Protein AF-A0A0S7ERU4-F1 (afdb_monomer_lite)

pLDDT: mean 77.9, std 16.23, range [35.56, 97.12]

Foldseek 3Di:
DPPDPPPPDDPPVVVVVVVVVDDPVPDDPPDPPDDDDDDPCCVQVVVDPDPDDPDDDDDPVNVVVVVVVVVVCVVPPDDDPVPPDDPVNVVLVCQLCPVVHVVPDPPPPDPVVPPDDPVVVVVVVVVCVVVVVVVVVVVVCPPPPDPPPPPPVPD

InterPro domains:
  IPR027079 TFIIH subunit Tfb1/GTF2H1 [PTHR12856] (12-150)

Radius of gyration: 33.89 Å; chains: 1; bounding box: 86×55×59 Å

Sequence (155 aa):
LLFWNVVYQPPLKKVKLQEAIEYEDLQRENTPKTVALNLKKSDRYAHGPVPLQSQQYTTSQDIINSVSYIQQEMANYKPNLTRVLSSSTATSAIAALSPGGVLMQPIGQQSINQMVPNDIQGELKHLYIASGELLRHFWSCFPVNTPFLEGDTHT

Organism: NCBI:txid188132

Structure (mmCIF, N/CA/C/O backbone):
data_AF-A0A0S7ERU4-F1
#
_entry.id   AF-A0A0S7ERU4-F1
#
loop_
_atom_site.group_PDB
_atom_site.id
_atom_site.type_symbol
_atom_site.label_atom_id
_atom_site.label_alt_id
_atom_site.label_comp_id
_atom_site.label_asym_id
_atom_site.label_entity_id
_atom_site.label_seq_id
_atom_site.pdbx_PDB_ins_code
_atom_site.Cartn_x
_atom_site.Cartn_y
_atom_site.Cartn_z
_atom_site.occupancy
_atom_site.B_iso_or_equiv
_atom_site.auth_seq_id
_atom_site.auth_comp_id
_atom_site.auth_asym_id
_atom_site.auth_atom_id
_atom_site.pdbx_PDB_model_num
ATOM 1 N N . LEU A 1 1 ? 28.146 -9.580 -19.956 1.00 35.91 1 LEU A N 1
ATOM 2 C CA . LEU A 1 1 ? 28.723 -8.229 -19.777 1.00 35.91 1 LEU A CA 1
ATOM 3 C C . LEU A 1 1 ? 29.379 -8.174 -18.404 1.00 35.91 1 LEU A C 1
ATOM 5 O O . LEU A 1 1 ? 28.719 -7.875 -17.420 1.00 35.91 1 LEU A O 1
ATOM 9 N N . LEU A 1 2 ? 30.648 -8.572 -18.334 1.00 35.56 2 LEU A N 1
ATOM 10 C CA . LEU A 1 2 ? 31.467 -8.436 -17.133 1.00 35.56 2 LEU A CA 1
ATOM 11 C C . LEU A 1 2 ? 32.024 -7.011 -17.140 1.00 35.56 2 LEU A C 1
ATOM 13 O O . LEU A 1 2 ? 33.010 -6.741 -17.820 1.00 35.56 2 LEU A O 1
ATOM 17 N N . PHE A 1 3 ? 31.361 -6.089 -16.441 1.00 39.22 3 PHE A N 1
ATOM 18 C CA . PHE A 1 3 ? 31.977 -4.810 -16.096 1.00 39.22 3 PHE A CA 1
ATOM 19 C C . PHE A 1 3 ? 33.086 -5.107 -15.087 1.00 39.22 3 PHE A C 1
ATOM 21 O O . PHE A 1 3 ? 32.841 -5.304 -13.898 1.00 39.22 3 PHE A O 1
ATOM 28 N N . TRP A 1 4 ? 34.312 -5.210 -15.589 1.00 40.94 4 TRP A N 1
ATOM 29 C CA . TRP A 1 4 ? 35.501 -5.205 -14.758 1.00 40.94 4 TRP A CA 1
ATOM 30 C C . TRP A 1 4 ? 35.576 -3.823 -14.101 1.00 40.94 4 TRP A C 1
ATOM 32 O O . TRP A 1 4 ? 35.808 -2.814 -14.767 1.00 40.94 4 TRP A O 1
ATOM 42 N N . ASN A 1 5 ? 35.304 -3.778 -12.797 1.00 44.25 5 ASN A N 1
ATOM 43 C CA . ASN A 1 5 ? 35.613 -2.643 -11.940 1.00 44.25 5 ASN A CA 1
ATOM 44 C C . ASN A 1 5 ? 37.134 -2.448 -11.972 1.00 44.25 5 ASN A C 1
ATOM 46 O O . ASN A 1 5 ? 37.867 -3.099 -11.228 1.00 44.25 5 ASN A O 1
ATOM 50 N N . VAL A 1 6 ? 37.626 -1.575 -12.851 1.00 43.62 6 VAL A N 1
ATOM 51 C CA . VAL A 1 6 ? 38.976 -1.036 -12.706 1.00 43.62 6 VAL A CA 1
ATOM 52 C C . VAL A 1 6 ? 38.920 -0.097 -11.510 1.00 43.62 6 VAL A C 1
ATOM 54 O O . VAL A 1 6 ? 38.508 1.056 -11.620 1.00 43.62 6 VAL A O 1
ATOM 57 N N . VAL A 1 7 ? 39.297 -0.618 -10.345 1.00 46.66 7 VAL A N 1
ATOM 58 C CA . VAL A 1 7 ? 39.618 0.195 -9.175 1.00 46.66 7 VAL A CA 1
ATOM 59 C C . VAL A 1 7 ? 40.772 1.103 -9.592 1.00 46.66 7 VAL A C 1
ATOM 61 O O . VAL A 1 7 ? 41.908 0.657 -9.745 1.00 46.66 7 VAL A O 1
ATOM 64 N N . TYR A 1 8 ? 40.470 2.375 -9.846 1.00 52.50 8 TYR A N 1
ATOM 65 C CA . TYR A 1 8 ? 41.482 3.394 -10.081 1.00 52.50 8 TYR A CA 1
ATOM 66 C C . TYR A 1 8 ? 42.251 3.595 -8.773 1.00 52.50 8 TYR A C 1
ATOM 68 O O . TYR A 1 8 ? 41.830 4.340 -7.891 1.00 52.50 8 TYR A O 1
ATOM 76 N N . GLN A 1 9 ? 43.363 2.880 -8.623 1.00 48.50 9 GLN A N 1
ATOM 77 C CA . GLN A 1 9 ? 44.282 3.089 -7.518 1.00 48.50 9 GLN A CA 1
ATOM 78 C C . GLN A 1 9 ? 45.195 4.266 -7.889 1.00 48.50 9 GLN A C 1
ATOM 80 O O . GLN A 1 9 ? 45.935 4.176 -8.875 1.00 48.50 9 GLN A O 1
ATOM 85 N N . PRO A 1 10 ? 45.146 5.396 -7.162 1.00 57.81 10 PRO A N 1
ATOM 86 C CA . PRO A 1 10 ? 46.007 6.527 -7.465 1.00 57.81 10 PRO A CA 1
ATOM 87 C C . PRO A 1 10 ? 47.482 6.100 -7.358 1.00 57.81 10 PRO A C 1
ATOM 89 O O . PRO A 1 10 ? 47.828 5.302 -6.484 1.00 57.81 10 PRO A O 1
ATOM 92 N N . PRO A 1 11 ? 48.376 6.616 -8.226 1.00 69.31 11 PRO A N 1
ATOM 93 C CA . PRO A 1 11 ? 49.798 6.291 -8.177 1.00 69.31 11 PRO A CA 1
ATOM 94 C C . PRO A 1 11 ? 50.352 6.482 -6.760 1.00 69.31 11 PRO A C 1
ATOM 96 O O . PRO A 1 11 ? 50.068 7.504 -6.141 1.00 69.31 11 PRO A O 1
ATOM 99 N N . LEU A 1 12 ? 51.188 5.558 -6.270 1.00 66.31 12 LEU A N 1
ATOM 100 C CA . LEU A 1 12 ? 51.763 5.574 -4.908 1.00 66.31 12 LEU A CA 1
ATOM 101 C C . LEU A 1 12 ? 52.341 6.939 -4.491 1.00 66.31 12 LEU A C 1
ATOM 103 O O . LEU A 1 12 ? 52.280 7.323 -3.328 1.00 66.31 12 LEU A O 1
ATOM 107 N N . LYS A 1 13 ? 52.872 7.699 -5.455 1.00 66.56 13 LYS A N 1
ATOM 108 C CA . LYS A 1 13 ? 53.387 9.057 -5.238 1.00 66.56 13 LYS A CA 1
ATOM 109 C C . LYS A 1 13 ? 52.296 10.058 -4.836 1.00 66.56 13 LYS A C 1
ATOM 111 O O . LYS A 1 13 ? 52.559 10.909 -4.000 1.00 66.56 13 LYS A O 1
ATOM 116 N N . LYS A 1 14 ? 51.085 9.949 -5.399 1.00 70.12 14 LYS A N 1
ATOM 117 C CA . LYS A 1 14 ? 49.926 10.775 -5.023 1.00 70.12 14 LYS A CA 1
ATOM 118 C C . LYS A 1 14 ? 49.411 10.420 -3.631 1.00 70.12 14 LYS A C 1
ATOM 120 O O . LYS A 1 14 ? 49.063 11.327 -2.891 1.00 70.12 14 LYS A O 1
ATOM 125 N N . VAL A 1 15 ? 49.422 9.135 -3.271 1.00 69.94 15 VAL A N 1
ATOM 126 C CA . VAL A 1 15 ? 49.034 8.668 -1.928 1.00 69.94 15 VAL A CA 1
ATOM 127 C C . VAL A 1 15 ? 49.973 9.245 -0.870 1.00 69.94 15 VAL A C 1
ATOM 129 O O . VAL A 1 15 ? 49.514 9.899 0.055 1.00 69.94 15 VAL A O 1
ATOM 132 N N . LYS A 1 16 ? 51.291 9.124 -1.071 1.00 72.44 16 LYS A N 1
ATOM 133 C CA . LYS A 1 16 ? 52.280 9.669 -0.128 1.00 72.44 16 LYS A CA 1
ATOM 134 C C . LYS A 1 16 ? 52.260 11.193 -0.016 1.00 72.44 16 LYS A C 1
ATOM 136 O O . LYS A 1 16 ? 52.556 11.727 1.043 1.00 72.44 16 LYS A O 1
ATOM 141 N N . LEU A 1 17 ? 51.938 11.894 -1.104 1.00 72.38 17 LEU A N 1
ATOM 142 C CA . LEU A 1 17 ? 51.734 13.344 -1.078 1.00 72.38 17 LEU A CA 1
ATOM 143 C C . LEU A 1 17 ? 50.482 13.715 -0.283 1.00 72.38 17 LEU A C 1
ATOM 145 O O . LEU A 1 17 ? 50.548 14.629 0.522 1.00 72.38 17 LEU A O 1
ATOM 149 N N . GLN A 1 18 ? 49.372 13.000 -0.478 1.00 67.12 18 GLN A N 1
ATOM 150 C CA . GLN A 1 18 ? 48.135 13.220 0.272 1.00 67.12 18 GLN A CA 1
ATOM 151 C C . GLN A 1 18 ? 48.359 13.016 1.778 1.00 67.12 18 GLN A C 1
ATOM 153 O O . GLN A 1 18 ? 48.015 13.896 2.557 1.00 67.12 18 GLN A O 1
ATOM 158 N N . GLU A 1 19 ? 49.015 11.915 2.159 1.00 68.50 19 GLU A N 1
ATOM 159 C CA . GLU A 1 19 ? 49.383 11.614 3.552 1.00 68.50 19 GLU A CA 1
ATOM 160 C C . GLU A 1 19 ? 50.315 12.678 4.151 1.00 68.50 19 GLU A C 1
ATOM 162 O O . GLU A 1 19 ? 50.190 13.019 5.318 1.00 68.50 19 GLU A O 1
ATOM 167 N N . ALA A 1 20 ? 51.238 13.234 3.358 1.00 70.44 20 ALA A N 1
ATOM 168 C CA . ALA A 1 20 ? 52.166 14.269 3.818 1.00 70.44 20 ALA A CA 1
ATOM 169 C C . ALA A 1 20 ? 51.546 15.679 3.901 1.00 70.44 20 ALA A C 1
ATOM 171 O O . ALA A 1 20 ? 52.132 16.561 4.524 1.00 70.44 20 ALA A O 1
ATOM 172 N N . ILE A 1 21 ? 50.406 15.911 3.239 1.00 71.12 21 ILE A N 1
ATOM 173 C CA . ILE A 1 21 ? 49.665 17.185 3.256 1.00 71.12 21 ILE A CA 1
ATOM 174 C C . ILE A 1 21 ? 48.586 17.178 4.355 1.00 71.12 21 ILE A C 1
ATOM 176 O O . ILE A 1 21 ? 48.147 18.238 4.804 1.00 71.12 21 ILE A O 1
ATOM 180 N N . GLU A 1 22 ? 48.149 15.997 4.792 1.00 63.38 22 GLU A N 1
ATOM 181 C CA . GLU A 1 22 ? 47.142 15.826 5.834 1.00 63.38 22 GLU A CA 1
ATOM 182 C C . GLU A 1 22 ? 47.764 16.009 7.229 1.00 63.38 22 GLU A C 1
ATOM 184 O O . GLU A 1 22 ? 48.445 15.133 7.752 1.00 63.38 22 GLU A O 1
ATOM 189 N N . TYR A 1 23 ? 47.542 17.175 7.839 1.00 64.62 23 TYR A N 1
ATOM 190 C CA . TYR A 1 23 ? 47.918 17.437 9.231 1.00 64.62 23 TYR A CA 1
ATOM 191 C C . TYR A 1 23 ? 46.811 16.947 10.175 1.00 64.62 23 TYR A C 1
ATOM 193 O O . TYR A 1 23 ? 45.656 17.350 10.013 1.00 64.62 23 TYR A O 1
ATOM 201 N N . GLU A 1 24 ? 47.156 16.138 11.187 1.00 60.69 24 GLU A N 1
ATOM 202 C CA . GLU A 1 24 ? 46.211 15.674 12.223 1.00 60.69 24 GLU A CA 1
ATOM 203 C C . GLU A 1 24 ? 45.489 16.846 12.913 1.00 60.69 24 GLU A C 1
ATOM 205 O O . GLU A 1 24 ? 44.286 16.781 13.145 1.00 60.69 24 GLU A O 1
ATOM 210 N N . ASP A 1 25 ? 46.177 17.969 13.128 1.00 58.47 25 ASP A N 1
ATOM 211 C CA . ASP A 1 25 ? 45.632 19.165 13.791 1.00 58.47 25 ASP A CA 1
ATOM 212 C C . ASP A 1 25 ? 44.570 19.913 12.954 1.00 58.47 25 ASP A C 1
ATOM 214 O O . ASP A 1 25 ? 43.814 20.733 13.477 1.00 58.47 25 ASP A O 1
ATOM 218 N N . LEU A 1 26 ? 44.511 19.649 11.641 1.00 58.44 26 LEU A N 1
ATOM 219 C CA . LEU A 1 26 ? 43.490 20.173 10.723 1.00 58.44 26 LEU A CA 1
ATOM 220 C C . LEU A 1 26 ? 42.313 19.199 10.543 1.00 58.44 26 LEU A C 1
ATOM 222 O O . LEU A 1 26 ? 41.373 19.504 9.797 1.00 58.44 26 LEU A O 1
ATOM 226 N N . GLN A 1 27 ? 42.332 18.037 11.207 1.00 63.00 27 GLN A N 1
ATOM 227 C CA . GLN A 1 27 ? 41.204 17.116 11.189 1.00 63.00 27 GLN A CA 1
ATOM 228 C C . GLN A 1 27 ? 40.017 17.767 11.904 1.00 63.00 27 GLN A C 1
ATOM 230 O O . GLN A 1 27 ? 40.054 18.077 13.093 1.00 63.00 27 GLN A O 1
ATOM 235 N N . ARG A 1 28 ? 38.925 17.990 11.162 1.00 65.31 28 ARG A N 1
ATOM 236 C CA . ARG A 1 28 ? 37.639 18.375 11.760 1.00 65.31 28 ARG A CA 1
ATOM 237 C C . ARG A 1 28 ? 37.292 17.344 12.832 1.00 65.31 28 ARG A C 1
ATOM 239 O O . ARG A 1 28 ? 37.293 16.156 12.517 1.00 65.31 28 ARG A O 1
ATOM 246 N N . GLU A 1 29 ? 36.967 17.794 14.049 1.00 65.19 29 GLU A N 1
ATOM 247 C CA . GLU A 1 29 ? 36.482 16.922 15.126 1.00 65.19 29 GLU A CA 1
ATOM 248 C C . GLU A 1 29 ? 35.442 15.941 14.571 1.00 65.19 29 GLU A C 1
ATOM 250 O O . GLU A 1 29 ? 34.331 16.321 14.195 1.00 65.19 29 GLU A O 1
ATOM 255 N N . ASN A 1 30 ? 35.824 14.668 14.492 1.00 60.75 30 ASN A N 1
ATOM 256 C CA . ASN A 1 30 ? 35.034 13.610 13.870 1.00 60.75 30 ASN A CA 1
ATOM 257 C C . ASN A 1 30 ? 34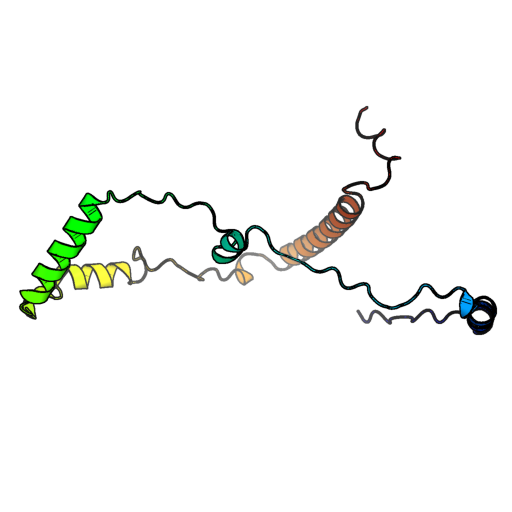.079 12.970 14.889 1.00 60.75 30 ASN A C 1
ATOM 259 O O . ASN A 1 30 ? 33.822 11.770 14.863 1.00 60.75 30 ASN A O 1
ATOM 263 N N . THR A 1 31 ? 33.575 13.766 15.837 1.00 65.06 31 THR A N 1
ATOM 264 C CA . THR A 1 31 ? 32.467 13.331 16.684 1.00 65.06 31 THR A CA 1
ATOM 265 C C . THR A 1 31 ? 31.175 13.738 15.980 1.00 65.06 31 THR A C 1
ATOM 267 O O . THR A 1 31 ? 30.901 14.933 15.829 1.00 65.06 31 THR A O 1
ATOM 270 N N . PRO A 1 32 ? 30.368 12.785 15.477 1.00 71.38 32 PRO A N 1
ATOM 271 C CA . PRO A 1 32 ? 29.085 13.128 14.892 1.00 71.38 32 PRO A CA 1
ATOM 272 C C . PRO A 1 32 ? 28.224 13.765 15.985 1.00 71.38 32 PRO A C 1
ATOM 274 O O . PRO A 1 32 ? 27.751 13.094 16.905 1.00 71.38 32 PRO A O 1
ATOM 277 N N . LYS A 1 33 ? 28.046 15.088 15.903 1.00 72.44 33 LYS A N 1
ATOM 278 C CA . LYS A 1 33 ? 27.163 15.844 16.794 1.00 72.44 33 LYS A CA 1
ATOM 279 C C . LYS A 1 33 ? 25.762 15.268 16.644 1.00 72.44 33 LYS A C 1
ATOM 281 O O . LYS A 1 33 ? 25.091 15.488 15.638 1.00 72.44 33 LYS A O 1
ATOM 286 N N . THR A 1 34 ? 25.339 14.489 17.632 1.00 74.00 34 THR A N 1
ATOM 287 C CA . THR A 1 34 ? 24.016 13.875 17.617 1.00 74.00 34 THR A CA 1
ATOM 288 C C . THR A 1 34 ? 23.000 14.954 17.959 1.00 74.00 34 THR A C 1
ATOM 290 O O . THR A 1 34 ? 22.996 15.496 19.064 1.00 74.00 34 THR A O 1
ATOM 293 N N . VAL A 1 35 ? 22.163 15.312 16.989 1.00 83.38 35 VAL A N 1
ATOM 294 C CA . VAL A 1 35 ? 21.089 16.286 17.188 1.00 83.38 35 VAL A CA 1
ATOM 295 C C . VAL A 1 35 ? 19.931 15.586 17.892 1.00 83.38 35 VAL A C 1
ATOM 297 O O . VAL A 1 35 ? 19.408 14.590 17.394 1.00 83.38 35 VAL A O 1
ATOM 300 N N . ALA A 1 36 ? 19.512 16.108 19.046 1.00 83.38 36 ALA A N 1
ATOM 301 C CA . ALA A 1 36 ? 18.337 15.603 19.747 1.00 83.38 36 ALA A CA 1
ATOM 302 C C . ALA A 1 36 ? 17.066 15.887 18.925 1.00 83.38 36 ALA A C 1
ATOM 304 O O . ALA A 1 36 ? 16.633 17.035 18.800 1.00 83.38 36 ALA A O 1
ATOM 305 N N . LEU A 1 37 ? 16.461 14.837 18.366 1.00 84.00 37 LEU A N 1
ATOM 306 C CA . LEU A 1 37 ? 15.230 14.929 17.585 1.00 84.00 37 LEU A CA 1
ATOM 307 C C . LEU A 1 37 ? 14.008 14.747 18.493 1.00 84.00 37 LEU A C 1
ATOM 309 O O . LEU A 1 37 ? 13.652 13.631 18.858 1.00 84.00 37 LEU A O 1
ATOM 313 N N . ASN A 1 38 ? 13.339 15.851 18.826 1.00 88.75 38 ASN A N 1
ATOM 314 C CA . ASN A 1 38 ? 12.068 15.830 19.551 1.00 88.75 38 ASN A CA 1
ATOM 315 C C . ASN A 1 38 ? 10.903 16.025 18.572 1.00 88.75 38 ASN A C 1
ATOM 317 O O . ASN A 1 38 ? 10.733 17.099 17.988 1.00 88.75 38 ASN A O 1
ATOM 321 N N . LEU A 1 39 ? 10.089 14.985 18.386 1.00 86.88 39 LEU A N 1
ATOM 322 C CA . LEU A 1 39 ? 8.930 15.029 17.494 1.00 86.88 39 LEU A CA 1
ATOM 323 C C . LEU A 1 39 ? 7.783 15.807 18.154 1.00 86.88 39 LEU A C 1
ATOM 325 O O . LEU A 1 39 ? 7.226 15.370 19.154 1.00 86.88 39 LEU A O 1
ATOM 329 N N . LYS A 1 40 ? 7.387 16.949 17.574 1.00 87.44 40 LYS A N 1
ATOM 330 C CA . LYS A 1 40 ? 6.279 17.773 18.103 1.00 87.44 40 LYS A CA 1
ATOM 331 C C . LYS A 1 40 ? 4.880 17.183 17.869 1.00 87.44 40 LYS A C 1
ATOM 333 O O . LYS A 1 40 ? 3.963 17.508 18.608 1.00 87.44 40 LYS A O 1
ATOM 338 N N . LYS A 1 41 ? 4.698 16.397 16.804 1.00 84.81 41 LYS A N 1
ATOM 339 C CA . LYS A 1 41 ? 3.399 15.862 16.348 1.00 84.81 41 LYS A CA 1
ATOM 340 C C . LYS A 1 41 ? 3.531 14.377 16.018 1.00 84.81 41 LYS A C 1
ATOM 342 O O . LYS A 1 41 ? 3.532 13.999 14.846 1.00 84.81 41 LYS A O 1
ATOM 347 N N . SER A 1 42 ? 3.788 13.567 17.042 1.00 88.25 42 SER A N 1
ATOM 348 C CA . SER A 1 42 ? 3.972 12.115 16.908 1.00 88.25 42 SER A CA 1
ATOM 349 C C . SER A 1 42 ? 2.700 11.402 16.432 1.00 88.25 42 SER A C 1
ATOM 351 O O . SER A 1 42 ? 2.798 10.404 15.725 1.00 88.25 42 SER A O 1
ATOM 353 N N . ASP A 1 43 ? 1.523 11.958 16.726 1.00 85.19 43 ASP A N 1
ATOM 354 C CA . ASP A 1 43 ? 0.204 11.492 16.283 1.00 85.19 43 ASP A CA 1
ATOM 355 C C . ASP A 1 43 ? 0.111 11.322 14.758 1.00 85.19 43 ASP A C 1
ATOM 357 O O . ASP A 1 43 ? -0.417 10.325 14.268 1.00 85.19 43 ASP A O 1
ATOM 361 N N . ARG A 1 44 ? 0.719 12.232 13.985 1.00 83.12 44 ARG A N 1
ATOM 362 C CA . ARG A 1 44 ? 0.708 12.157 12.514 1.00 83.12 44 ARG A CA 1
ATOM 363 C C . ARG A 1 44 ? 1.450 10.942 11.965 1.00 83.12 44 ARG A C 1
ATOM 365 O O . ARG A 1 44 ? 1.173 10.507 10.851 1.00 83.12 44 ARG A O 1
ATOM 372 N N . TYR A 1 45 ? 2.379 10.389 12.738 1.00 86.62 45 TYR A N 1
ATOM 373 C CA . TYR A 1 45 ? 3.114 9.187 12.361 1.00 86.62 45 TYR A CA 1
ATOM 374 C C . TYR A 1 45 ? 2.383 7.901 12.759 1.00 86.62 45 TYR A C 1
ATOM 376 O O . TYR A 1 45 ? 2.725 6.847 12.237 1.00 86.62 45 TYR A O 1
ATOM 384 N N . ALA A 1 46 ? 1.359 7.972 13.619 1.00 86.44 46 ALA A N 1
ATOM 385 C CA . ALA A 1 46 ? 0.561 6.803 13.989 1.00 86.44 46 ALA A CA 1
ATOM 386 C C . ALA A 1 46 ? -0.314 6.303 12.827 1.00 86.44 46 ALA A C 1
ATOM 388 O O . ALA A 1 46 ? -0.507 5.100 12.676 1.00 86.44 46 ALA A O 1
ATOM 389 N N . HIS A 1 47 ? -0.826 7.218 11.998 1.00 81.50 47 HIS A N 1
ATOM 390 C CA . HIS A 1 47 ? -1.704 6.886 10.868 1.00 81.50 47 HIS A CA 1
ATOM 391 C C . HIS A 1 47 ? -0.966 6.822 9.524 1.00 81.50 47 HIS A C 1
ATOM 393 O O . HIS A 1 47 ? -1.438 6.165 8.602 1.00 81.50 47 HIS A O 1
ATOM 399 N N . GLY A 1 48 ? 0.199 7.470 9.413 1.00 82.12 48 GLY A N 1
ATOM 400 C CA . GLY A 1 48 ? 0.999 7.481 8.190 1.00 82.12 48 GLY A CA 1
ATOM 401 C C . GLY A 1 48 ? 0.339 8.242 7.027 1.00 82.12 48 GLY A C 1
ATOM 402 O O . GLY A 1 48 ? -0.655 8.946 7.218 1.00 82.12 48 GLY A O 1
ATOM 403 N N . PRO A 1 49 ? 0.897 8.145 5.807 1.00 84.94 49 PRO A N 1
ATOM 404 C CA . PRO A 1 49 ? 0.364 8.807 4.620 1.00 84.94 49 PRO A CA 1
ATOM 405 C C . PRO A 1 49 ? -0.850 8.041 4.072 1.00 84.94 49 PRO A C 1
ATOM 407 O O . PRO A 1 49 ? -0.794 7.435 3.005 1.00 84.94 49 PRO A O 1
ATOM 410 N N . VAL A 1 50 ? -1.951 8.041 4.820 1.00 80.69 50 VAL A N 1
ATOM 411 C CA . VAL A 1 50 ? -3.234 7.498 4.365 1.00 80.69 50 VAL A CA 1
ATOM 412 C C . VAL A 1 50 ? -4.096 8.669 3.891 1.00 80.69 50 VAL A C 1
ATOM 414 O O . VAL A 1 50 ? -4.227 9.652 4.627 1.00 80.69 50 VAL A O 1
ATOM 417 N N . PRO A 1 51 ? -4.671 8.615 2.674 1.00 82.94 51 PRO A N 1
ATOM 418 C CA . PRO A 1 51 ? -5.634 9.615 2.230 1.00 82.94 51 PRO A CA 1
ATOM 419 C C . PRO A 1 51 ? -6.732 9.789 3.280 1.00 82.94 51 PRO A C 1
ATOM 421 O O . PRO A 1 51 ? -7.224 8.798 3.818 1.00 82.94 51 PRO A O 1
ATOM 424 N N . LEU A 1 52 ? -7.114 11.036 3.573 1.00 77.62 52 LEU A N 1
ATOM 425 C CA . LEU A 1 52 ? -8.200 11.311 4.511 1.00 77.62 52 LEU A CA 1
ATOM 426 C C . LEU A 1 52 ? -9.474 10.647 3.988 1.00 77.62 52 LEU A C 1
ATOM 428 O O . LEU A 1 52 ? -10.087 11.107 3.026 1.00 77.62 52 LEU A O 1
ATOM 432 N N . GLN A 1 53 ? -9.849 9.536 4.609 1.00 80.06 53 GLN A N 1
ATOM 433 C CA . GLN A 1 53 ? -11.136 8.910 4.370 1.00 80.06 53 GLN A CA 1
ATOM 434 C C . GLN A 1 53 ? -12.200 9.785 5.022 1.00 80.06 53 GLN A C 1
ATOM 436 O O . GLN A 1 53 ? -11.986 10.326 6.110 1.00 80.06 53 GLN A O 1
ATOM 441 N N . SER A 1 54 ? -13.347 9.934 4.361 1.00 80.31 54 SER A N 1
ATOM 442 C CA . SER A 1 54 ? -14.500 10.606 4.946 1.00 80.31 54 SER A CA 1
ATOM 443 C C . SER A 1 54 ? -14.910 9.859 6.213 1.00 80.31 54 SER A C 1
ATOM 445 O O . SER A 1 54 ? -15.554 8.812 6.148 1.00 80.31 54 SER A O 1
ATOM 447 N N . GLN A 1 55 ? -14.510 10.377 7.370 1.00 73.62 55 GLN A N 1
ATOM 448 C CA . GLN A 1 55 ? -15.016 9.893 8.641 1.00 73.62 55 GLN A CA 1
ATOM 449 C C . GLN A 1 55 ? -16.438 10.426 8.779 1.00 73.62 55 GLN A C 1
ATOM 451 O O . GLN A 1 55 ? -16.651 11.631 8.910 1.00 73.62 55 GLN A O 1
ATOM 456 N N . GLN A 1 56 ? -17.428 9.536 8.707 1.00 79.12 56 GLN A N 1
ATOM 457 C CA . GLN A 1 56 ? -18.765 9.881 9.170 1.00 79.12 56 GLN A CA 1
ATOM 458 C C . GLN A 1 56 ? -18.671 10.147 10.670 1.00 79.12 56 GLN A C 1
ATOM 460 O O . GLN A 1 56 ? -18.355 9.251 11.453 1.00 79.12 56 GLN A O 1
ATOM 465 N N . TYR A 1 57 ? -18.930 11.390 11.067 1.00 72.12 57 TYR A N 1
ATOM 466 C CA . TYR A 1 57 ? -19.110 11.724 12.469 1.00 72.12 57 TYR A CA 1
ATOM 467 C C . TYR A 1 57 ? -20.397 11.055 12.942 1.00 72.12 57 TYR A C 1
ATOM 469 O O . TYR A 1 57 ? -21.493 11.450 12.550 1.00 72.12 57 TYR A O 1
ATOM 477 N N . THR A 1 58 ? -20.255 10.013 13.756 1.00 78.38 58 THR A N 1
ATOM 478 C CA . THR A 1 58 ? -21.380 9.464 14.509 1.00 78.38 58 THR A CA 1
ATOM 479 C C . THR A 1 58 ? -21.716 10.447 15.629 1.00 78.38 58 THR A C 1
ATOM 481 O O . THR A 1 58 ? -20.808 10.990 16.270 1.00 78.38 58 THR A O 1
ATOM 484 N N . THR A 1 59 ? -22.994 10.752 15.843 1.00 87.88 59 THR A N 1
ATOM 485 C CA . THR A 1 59 ? -23.361 11.656 16.938 1.00 87.88 59 THR A CA 1
ATOM 486 C C . THR A 1 59 ? -23.173 10.940 18.278 1.00 87.88 59 THR A C 1
ATOM 488 O O . THR A 1 59 ? -23.264 9.714 18.358 1.00 87.88 59 THR A O 1
ATOM 491 N N . SER A 1 60 ? -22.951 11.678 19.372 1.00 90.81 60 SER A N 1
ATOM 492 C CA . SER A 1 60 ? -22.872 11.065 20.710 1.00 90.81 60 SER A CA 1
ATOM 493 C C . SER A 1 60 ? -24.123 10.243 21.043 1.00 90.81 60 SER A C 1
ATOM 495 O O . SER A 1 60 ? -24.032 9.227 21.729 1.00 90.81 60 SER A O 1
ATOM 497 N N . GLN A 1 61 ? -25.284 10.654 20.523 1.00 92.38 61 GLN A N 1
ATOM 498 C CA . GLN A 1 61 ? -26.535 9.930 20.706 1.00 92.38 61 GLN A CA 1
ATOM 499 C C . GLN A 1 61 ? -26.539 8.594 19.955 1.00 92.38 61 GLN A C 1
ATOM 501 O O . GLN A 1 61 ? -26.975 7.593 20.518 1.00 92.38 61 GLN A O 1
ATOM 506 N N . ASP A 1 62 ? -26.012 8.54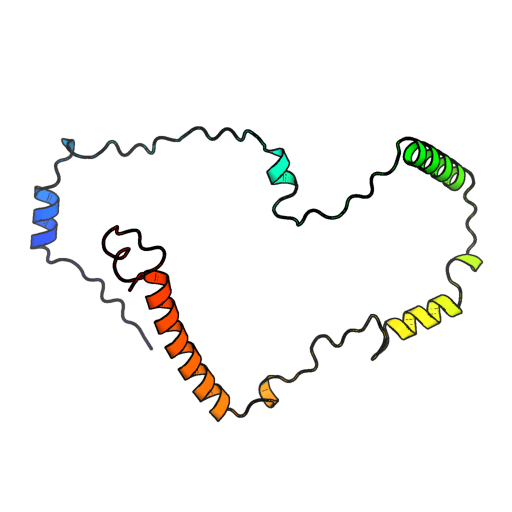9 18.730 1.00 92.06 62 ASP A N 1
ATOM 507 C CA . ASP A 1 62 ? -25.895 7.307 17.956 1.00 92.06 62 ASP A CA 1
ATOM 508 C C . ASP A 1 62 ? -24.992 6.293 18.659 1.00 92.06 62 ASP A C 1
ATOM 510 O O . ASP A 1 62 ? -25.296 5.101 18.663 1.00 92.06 62 ASP A O 1
ATOM 514 N N . ILE A 1 63 ? -23.922 6.756 19.317 1.00 92.81 63 ILE A N 1
ATOM 515 C CA . ILE A 1 63 ? -23.043 5.899 20.126 1.00 92.81 63 ILE A CA 1
ATOM 516 C C . ILE A 1 63 ? -23.821 5.308 21.303 1.00 92.81 63 ILE A C 1
ATOM 518 O O . ILE A 1 63 ? -23.825 4.092 21.481 1.00 92.81 63 ILE A O 1
ATOM 522 N N . ILE A 1 64 ? -24.500 6.151 22.090 1.00 94.81 64 ILE A N 1
ATOM 523 C CA . ILE A 1 64 ? -25.268 5.713 23.267 1.00 94.81 64 ILE A CA 1
ATOM 524 C C . ILE A 1 64 ? -26.353 4.713 22.855 1.00 94.81 64 ILE A C 1
ATOM 526 O O . ILE A 1 64 ? -26.488 3.659 23.477 1.00 94.81 64 ILE A O 1
ATOM 530 N N . ASN A 1 65 ? -27.077 5.015 21.776 1.00 95.44 65 ASN A N 1
ATOM 531 C CA . ASN A 1 65 ? -28.108 4.143 21.227 1.00 95.44 65 ASN A CA 1
ATOM 532 C C . ASN A 1 65 ? -27.515 2.816 20.735 1.00 95.44 65 ASN A C 1
ATOM 534 O O . ASN A 1 65 ? -28.046 1.755 21.034 1.00 95.44 65 ASN A O 1
ATOM 538 N N . SER A 1 66 ? -26.400 2.844 20.003 1.00 95.06 66 SER A N 1
ATOM 539 C CA . SER A 1 66 ? -25.766 1.621 19.492 1.00 95.06 66 SER A CA 1
ATOM 540 C C . SER A 1 66 ? -25.298 0.718 20.632 1.00 95.06 66 SER A C 1
ATOM 542 O O . SER A 1 66 ? -25.502 -0.491 20.586 1.00 95.06 66 SER A O 1
ATOM 544 N N . VAL A 1 67 ? -24.714 1.301 21.683 1.00 96.31 67 VAL A N 1
ATOM 545 C CA . VAL A 1 67 ? -24.266 0.558 22.868 1.00 96.31 67 VAL A CA 1
ATOM 546 C C . VAL A 1 67 ? -25.451 -0.089 23.582 1.00 96.31 67 VAL A C 1
ATOM 548 O O . VAL A 1 67 ? -25.371 -1.269 23.923 1.00 96.31 67 VAL A O 1
ATOM 551 N N . SER A 1 68 ? -26.555 0.641 23.781 1.00 96.00 68 SER A N 1
ATOM 552 C CA . SER A 1 68 ? -27.746 0.082 24.429 1.00 96.00 68 SER A CA 1
ATOM 553 C C . SER A 1 68 ? -28.388 -1.026 23.590 1.00 96.00 68 SER A C 1
ATOM 555 O O . SER A 1 68 ? -28.705 -2.084 24.136 1.00 96.00 68 SER A O 1
ATOM 557 N N . TYR A 1 69 ? -28.493 -0.842 22.267 1.00 96.56 69 TYR A N 1
ATOM 558 C CA . TYR A 1 69 ? -28.993 -1.869 21.352 1.00 96.56 69 TYR A CA 1
ATOM 559 C C . TYR A 1 69 ? -28.134 -3.133 21.381 1.00 96.56 69 TYR A C 1
ATOM 561 O O . TYR A 1 69 ? -28.682 -4.222 21.524 1.00 96.56 69 TYR A O 1
ATOM 569 N N . ILE A 1 70 ? -26.804 -3.007 21.310 1.00 96.75 70 ILE A N 1
ATOM 570 C CA . ILE A 1 70 ? -25.894 -4.161 21.353 1.00 96.75 70 ILE A CA 1
ATOM 571 C C . ILE A 1 70 ? -26.029 -4.897 22.689 1.00 96.75 70 ILE A C 1
ATOM 573 O O . ILE A 1 70 ? -26.162 -6.119 22.702 1.00 96.75 70 ILE A O 1
ATOM 577 N N . GLN A 1 71 ? -26.029 -4.178 23.816 1.00 97.12 71 GLN A N 1
ATOM 578 C CA . GLN A 1 71 ? -26.171 -4.796 25.138 1.00 97.12 71 GLN A CA 1
ATOM 579 C C . GLN A 1 71 ? -27.482 -5.576 25.263 1.00 97.12 71 GLN A C 1
ATOM 581 O O . GLN A 1 71 ? -27.479 -6.708 25.749 1.00 97.12 71 GLN A O 1
ATOM 586 N N . GLN A 1 72 ? -28.586 -4.995 24.794 1.00 96.94 72 GLN A N 1
ATOM 587 C CA . GLN A 1 72 ? -29.889 -5.646 24.802 1.00 96.94 72 GLN A CA 1
ATOM 588 C C . GLN A 1 72 ? -29.927 -6.856 23.858 1.00 96.94 72 GLN A C 1
ATOM 590 O O . GLN A 1 72 ? -30.363 -7.934 24.257 1.00 96.94 72 GLN A O 1
ATOM 595 N N . GLU A 1 73 ? -29.440 -6.716 22.624 1.00 95.38 73 GLU A N 1
ATOM 596 C CA . GLU A 1 73 ? -29.421 -7.804 21.642 1.00 95.38 73 GLU A CA 1
ATOM 597 C C . GLU A 1 73 ? -28.596 -8.995 22.143 1.00 95.38 73 GLU A C 1
ATOM 599 O O . GLU A 1 73 ? -29.048 -10.137 22.060 1.00 95.38 73 GLU A O 1
ATOM 604 N N . MET A 1 74 ? -27.430 -8.733 22.742 1.00 95.19 74 MET A N 1
ATOM 605 C CA . MET A 1 74 ? -26.577 -9.773 23.316 1.00 95.19 74 MET A CA 1
ATOM 606 C C . MET A 1 74 ? -27.210 -10.438 24.542 1.00 95.19 74 MET A C 1
ATOM 608 O O . MET A 1 74 ? -27.177 -11.664 24.649 1.00 95.19 74 MET A O 1
ATOM 612 N N . ALA A 1 75 ? -27.811 -9.664 25.452 1.00 96.19 75 ALA A N 1
ATOM 613 C CA . ALA A 1 75 ? -28.466 -10.205 26.646 1.00 96.19 75 ALA A CA 1
ATOM 614 C C . ALA A 1 75 ? -29.691 -11.071 26.305 1.00 96.19 75 ALA A C 1
ATOM 616 O O . ALA A 1 75 ? -30.002 -12.028 27.014 1.00 96.19 75 ALA A O 1
ATOM 617 N N . ASN A 1 76 ? -30.386 -10.747 25.213 1.00 94.81 76 ASN A N 1
ATOM 618 C CA . ASN A 1 76 ? -31.594 -11.437 24.770 1.00 94.81 76 ASN A CA 1
ATOM 619 C C . ASN A 1 76 ? -31.355 -12.409 23.603 1.00 94.81 76 ASN A C 1
ATOM 621 O O . ASN A 1 76 ? -32.326 -12.937 23.047 1.00 94.81 76 ASN A O 1
ATOM 625 N N . TYR A 1 77 ? -30.097 -12.669 23.237 1.00 92.44 77 TYR A N 1
ATOM 626 C CA . TYR A 1 77 ? -29.761 -13.512 22.098 1.00 92.44 77 TYR A CA 1
ATOM 627 C C . TYR A 1 77 ? -30.292 -14.939 22.278 1.00 92.44 77 TYR A C 1
ATOM 629 O O . TYR A 1 77 ? -30.001 -15.627 23.258 1.00 92.44 77 TYR A O 1
ATOM 637 N N . LYS A 1 78 ? -31.060 -15.409 21.290 1.00 91.38 78 LYS A N 1
ATOM 638 C CA . LYS A 1 78 ? -31.519 -16.797 21.192 1.00 91.38 78 LYS A CA 1
ATOM 639 C C . LYS A 1 78 ? -31.022 -17.385 19.874 1.00 91.38 78 LYS A C 1
ATOM 641 O O . LYS A 1 78 ? -31.453 -16.915 18.817 1.00 91.38 78 LYS A O 1
ATOM 646 N N . PRO A 1 79 ? -30.142 -18.399 19.900 1.00 87.19 79 PRO A N 1
ATOM 647 C CA . PRO A 1 79 ? -29.614 -18.980 18.677 1.00 87.19 79 PRO A CA 1
ATOM 648 C C . PRO A 1 79 ? -30.740 -19.638 17.876 1.00 87.19 79 PRO A C 1
ATOM 650 O O . PRO A 1 79 ? -31.543 -20.401 18.412 1.00 87.19 79 PRO A O 1
ATOM 653 N N . ASN A 1 80 ? -30.782 -19.364 16.574 1.00 85.56 80 ASN A N 1
ATOM 654 C CA . ASN A 1 80 ? -31.691 -20.027 15.649 1.00 85.56 80 ASN A CA 1
ATOM 655 C C . ASN A 1 80 ? -30.904 -20.581 14.459 1.00 85.56 80 ASN A C 1
ATOM 657 O O . ASN A 1 80 ? -30.617 -19.866 13.499 1.00 85.56 80 ASN A O 1
ATOM 661 N N . LEU A 1 81 ? -30.603 -21.880 14.522 1.00 77.81 81 LEU A N 1
ATOM 662 C CA . LEU A 1 81 ? -29.824 -22.595 13.508 1.00 77.81 81 LEU A CA 1
ATOM 663 C C . LEU A 1 81 ? -30.470 -22.550 12.114 1.00 77.81 81 LEU A C 1
ATOM 665 O O . LEU A 1 81 ? -29.762 -22.550 11.114 1.00 77.81 81 LEU A O 1
ATOM 669 N N . THR A 1 82 ? -31.799 -22.441 12.034 1.00 79.75 82 THR A N 1
ATOM 670 C CA . THR A 1 82 ? -32.527 -22.407 10.753 1.00 79.75 82 THR A CA 1
ATOM 671 C C . THR A 1 82 ? -32.448 -21.055 10.039 1.00 79.75 82 THR A C 1
ATOM 673 O O . THR A 1 82 ? -32.743 -20.975 8.851 1.00 79.75 82 THR A O 1
ATOM 676 N N . ARG A 1 83 ? -32.025 -19.990 10.737 1.00 76.69 83 ARG A N 1
ATOM 677 C CA . ARG A 1 83 ? -31.932 -18.625 10.189 1.00 76.69 83 ARG A CA 1
ATOM 678 C C . ARG A 1 83 ? -30.503 -18.210 9.821 1.00 76.69 83 ARG A C 1
ATOM 680 O O . ARG A 1 83 ? -30.317 -17.140 9.255 1.00 76.69 83 ARG A O 1
ATOM 687 N N . VAL A 1 84 ? -29.502 -19.038 10.125 1.00 84.25 84 VAL A N 1
ATOM 688 C CA . VAL A 1 84 ? -28.081 -18.692 9.936 1.00 84.25 84 VAL A CA 1
ATOM 689 C C . VAL A 1 84 ? -27.755 -18.461 8.460 1.00 84.25 84 VAL A C 1
ATOM 691 O O . VAL A 1 84 ? -27.106 -17.477 8.119 1.00 84.25 84 VAL A O 1
ATOM 694 N N . LEU A 1 85 ? -28.237 -19.340 7.578 1.00 84.62 85 LEU A N 1
ATOM 695 C CA . LEU A 1 85 ? -28.019 -19.253 6.137 1.00 84.62 85 LEU A CA 1
ATOM 696 C C . LEU A 1 85 ? -29.271 -19.717 5.398 1.00 84.62 85 LEU A C 1
ATOM 698 O O . LEU A 1 85 ? -29.714 -20.851 5.561 1.00 84.62 85 LEU A O 1
ATOM 702 N N . SER A 1 86 ? -29.824 -18.848 4.556 1.00 89.50 86 SER A N 1
ATOM 703 C CA . SER A 1 86 ? -30.861 -19.250 3.609 1.00 89.50 86 SER A CA 1
ATOM 704 C C . SER A 1 86 ? -30.223 -19.926 2.391 1.00 89.50 86 SER A C 1
ATOM 706 O O . SER A 1 86 ? -29.124 -19.559 1.960 1.00 89.50 86 SER A O 1
ATOM 708 N N . SER A 1 87 ? -30.924 -20.889 1.788 1.00 91.56 87 SER A N 1
ATOM 709 C CA . SER A 1 87 ? -30.460 -21.560 0.565 1.00 91.56 87 SER A CA 1
ATOM 710 C C . SER A 1 87 ? -30.232 -20.573 -0.586 1.00 91.56 87 SER A C 1
ATOM 712 O O . SER A 1 87 ? -29.303 -20.750 -1.373 1.00 91.56 87 SER A O 1
ATOM 714 N N . SER A 1 88 ? -31.028 -19.501 -0.662 1.00 91.94 88 SER A N 1
ATOM 715 C CA . SER A 1 88 ? -30.860 -18.443 -1.663 1.00 91.94 88 SER A CA 1
ATOM 716 C C . SER A 1 88 ? -29.564 -17.660 -1.459 1.00 91.94 88 SER A C 1
ATOM 718 O O . SER A 1 88 ? -28.825 -17.468 -2.418 1.00 91.94 88 SER A O 1
ATOM 720 N N . THR A 1 89 ? -29.239 -17.257 -0.224 1.00 92.88 89 THR A N 1
ATOM 721 C CA . THR A 1 89 ? -27.987 -16.538 0.065 1.00 92.88 89 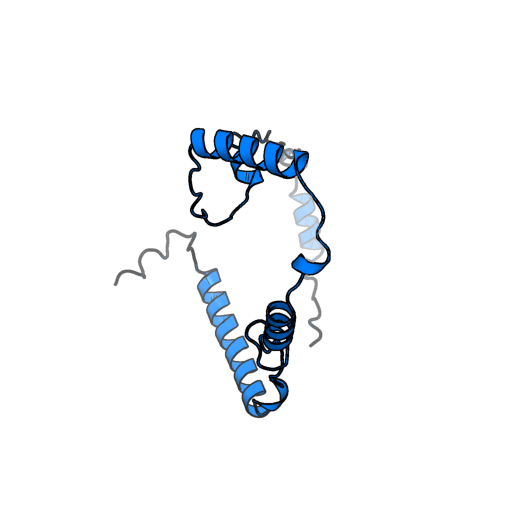THR A CA 1
ATOM 722 C C . THR A 1 89 ? -26.771 -17.420 -0.209 1.00 92.88 89 THR A C 1
ATOM 724 O O . THR A 1 89 ? -25.805 -16.950 -0.805 1.00 92.88 89 THR A O 1
ATOM 727 N N . ALA A 1 90 ? -26.834 -18.706 0.155 1.00 93.50 90 ALA A N 1
ATOM 728 C CA . ALA A 1 90 ? -25.767 -19.662 -0.136 1.00 93.50 90 ALA A CA 1
ATOM 729 C C . ALA A 1 90 ? -25.542 -19.827 -1.649 1.00 93.50 90 ALA A C 1
ATOM 731 O O . ALA A 1 90 ? -24.410 -19.746 -2.120 1.00 93.50 90 ALA A O 1
ATOM 732 N N . THR A 1 91 ? -26.620 -19.983 -2.422 1.00 95.00 91 THR A N 1
ATOM 733 C CA . THR A 1 91 ? -26.541 -20.127 -3.885 1.00 95.00 91 THR A CA 1
ATOM 734 C C . THR A 1 91 ? -25.988 -18.863 -4.544 1.00 95.00 91 THR A C 1
ATOM 736 O O . THR A 1 91 ? -25.097 -18.954 -5.386 1.00 95.00 91 THR A O 1
ATOM 739 N N . SER A 1 92 ? -26.445 -17.679 -4.124 1.00 94.44 92 SER A N 1
ATOM 740 C CA . SER A 1 92 ? -25.928 -16.401 -4.628 1.00 94.44 92 SER A CA 1
ATOM 741 C C . SER A 1 92 ? -24.448 -16.198 -4.300 1.00 94.44 92 SER A C 1
ATOM 743 O O . SER A 1 92 ? -23.701 -15.711 -5.145 1.00 94.44 92 SER A O 1
ATOM 745 N N . ALA A 1 93 ? -23.999 -16.598 -3.106 1.00 94.88 93 ALA A N 1
ATOM 746 C CA . ALA A 1 93 ? -22.586 -16.537 -2.736 1.00 94.88 93 ALA A CA 1
ATOM 747 C C . ALA A 1 93 ? -21.730 -17.478 -3.602 1.00 94.88 93 ALA A C 1
ATOM 749 O O . ALA A 1 93 ? -20.681 -17.067 -4.097 1.00 94.88 93 ALA A O 1
ATOM 750 N N . ILE A 1 94 ? -22.200 -18.707 -3.853 1.00 94.56 94 ILE A N 1
ATOM 751 C CA . ILE A 1 94 ? -21.533 -19.653 -4.762 1.00 94.56 94 ILE A CA 1
ATOM 752 C C . ILE A 1 94 ? -21.460 -19.071 -6.177 1.00 94.56 94 ILE A C 1
ATOM 754 O O . ILE A 1 94 ? -20.398 -19.107 -6.792 1.00 94.56 94 ILE A O 1
ATOM 758 N N . ALA A 1 95 ? -22.548 -18.488 -6.684 1.00 94.56 95 ALA A N 1
ATOM 759 C CA . ALA A 1 95 ? -22.567 -17.855 -8.001 1.00 94.56 95 ALA A CA 1
ATOM 760 C C . ALA A 1 95 ? -21.589 -16.670 -8.091 1.00 94.56 95 ALA A C 1
ATOM 762 O O . ALA A 1 95 ? -20.886 -16.530 -9.087 1.00 94.56 95 ALA A O 1
ATOM 763 N N . ALA A 1 96 ? -21.490 -15.851 -7.039 1.00 94.75 96 ALA A N 1
ATOM 764 C CA . ALA A 1 96 ? -20.557 -14.727 -6.983 1.00 94.75 96 ALA A CA 1
ATOM 765 C C . ALA A 1 96 ? -19.079 -15.159 -6.994 1.00 94.75 96 ALA A C 1
ATOM 767 O O . ALA A 1 96 ? -18.241 -14.413 -7.503 1.00 94.75 96 ALA A O 1
ATOM 768 N N . LEU A 1 97 ? -18.770 -16.338 -6.442 1.00 92.94 97 LEU A N 1
ATOM 769 C CA . LEU A 1 97 ? -17.420 -16.912 -6.360 1.00 92.94 97 LEU A CA 1
ATOM 770 C C . LEU A 1 97 ? -17.079 -17.869 -7.512 1.00 92.94 97 LEU A C 1
ATOM 772 O O . LEU A 1 97 ? -15.915 -18.220 -7.689 1.00 92.94 97 LEU A O 1
ATOM 776 N N . SER A 1 98 ? -18.078 -18.318 -8.270 1.00 92.25 98 SER A N 1
ATOM 777 C CA . SER A 1 98 ? -17.882 -19.199 -9.421 1.00 92.25 98 SER A CA 1
ATOM 778 C C . SER A 1 98 ? -17.159 -18.470 -10.560 1.00 92.25 98 SER A C 1
ATOM 780 O O . SER A 1 98 ? -17.173 -17.237 -10.606 1.00 92.25 98 SER A O 1
ATOM 782 N N . PRO A 1 99 ? -16.567 -19.197 -11.525 1.00 89.00 99 PRO A N 1
ATOM 783 C CA . PRO A 1 99 ? -15.991 -18.586 -12.718 1.00 89.00 99 PRO A CA 1
ATOM 784 C C . PRO A 1 99 ? -16.960 -17.649 -13.447 1.00 89.00 99 PRO A C 1
ATOM 786 O O . PRO A 1 99 ? -18.035 -18.071 -13.862 1.00 89.00 99 PRO A O 1
ATOM 789 N N . GLY A 1 100 ? -16.576 -16.373 -13.583 1.00 84.50 100 GLY A N 1
ATOM 790 C CA . GLY A 1 100 ? -17.421 -15.309 -14.148 1.00 84.50 100 GLY A CA 1
ATOM 791 C C . GLY A 1 100 ? -18.339 -14.601 -13.139 1.00 84.50 100 GLY A C 1
ATOM 792 O O . GLY A 1 100 ? -19.083 -13.700 -13.522 1.00 84.50 100 GLY A O 1
ATOM 793 N N . GLY A 1 101 ? -18.292 -14.982 -11.861 1.00 90.62 101 GLY A N 1
ATOM 794 C CA . GLY A 1 101 ? -19.010 -14.327 -10.772 1.00 90.62 101 GLY A CA 1
ATOM 795 C C . GLY A 1 101 ? -18.408 -12.974 -10.382 1.00 90.62 101 GLY A C 1
ATOM 796 O O . GLY A 1 101 ? -17.226 -12.713 -10.591 1.00 90.62 101 GLY A O 1
ATOM 797 N N . VAL A 1 102 ? -19.228 -12.107 -9.776 1.00 91.00 102 VAL A N 1
ATOM 798 C CA . VAL A 1 102 ? -18.873 -10.707 -9.450 1.00 91.00 102 VAL A CA 1
ATOM 799 C C . VAL A 1 102 ? -17.644 -10.558 -8.542 1.00 91.00 102 VAL A C 1
ATOM 801 O O . VAL A 1 102 ? -16.955 -9.542 -8.614 1.00 91.00 102 VAL A O 1
ATOM 804 N N . LEU A 1 103 ? -17.353 -11.554 -7.698 1.00 89.31 103 LEU A N 1
ATOM 805 C CA . LEU A 1 103 ? -16.183 -11.546 -6.813 1.00 89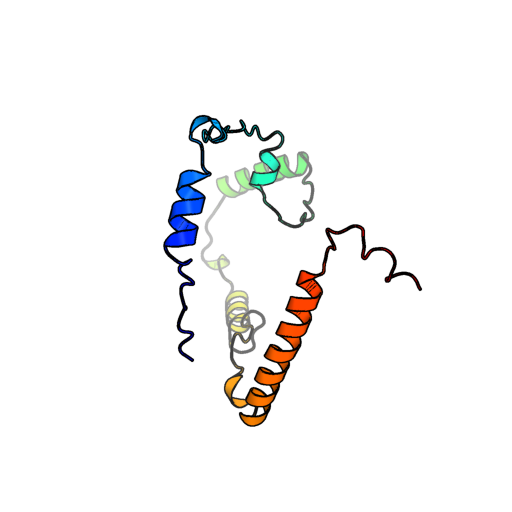.31 103 LEU A CA 1
ATOM 806 C C . LEU A 1 103 ? -14.981 -12.268 -7.424 1.00 89.31 103 LEU A C 1
ATOM 808 O O . LEU A 1 103 ? -13.846 -11.964 -7.059 1.00 89.31 103 LEU A O 1
ATOM 812 N N . MET A 1 104 ? -15.205 -13.200 -8.356 1.00 87.12 104 MET A N 1
ATOM 813 C CA . MET A 1 104 ? -14.126 -13.885 -9.057 1.00 87.12 104 MET A CA 1
ATOM 814 C C . MET A 1 104 ? -13.609 -13.004 -10.198 1.00 87.12 104 MET A C 1
ATOM 816 O O . MET A 1 104 ? -13.829 -13.276 -11.379 1.00 87.12 104 MET A O 1
ATOM 820 N N . GLN A 1 105 ? -12.907 -11.925 -9.839 1.00 79.38 105 GLN A N 1
ATOM 821 C CA . GLN A 1 105 ? -12.159 -11.163 -10.831 1.00 79.38 105 GLN A CA 1
ATOM 822 C C . GLN A 1 105 ? -11.126 -12.094 -11.482 1.00 79.38 105 GLN A C 1
ATOM 824 O O . GLN A 1 105 ? -10.425 -12.811 -10.760 1.00 79.38 105 GLN A O 1
ATOM 829 N N . PRO A 1 106 ? -11.014 -12.114 -12.822 1.00 72.44 106 PRO A N 1
ATOM 830 C CA . PRO A 1 106 ? -10.010 -12.907 -13.516 1.00 72.44 106 PRO A CA 1
ATOM 831 C C . PRO A 1 106 ? -8.617 -12.339 -13.220 1.00 72.44 106 PRO A C 1
ATOM 833 O O . PRO A 1 106 ? -8.057 -11.550 -13.976 1.00 72.44 106 PRO A O 1
ATOM 836 N N . ILE A 1 107 ? -8.043 -12.739 -12.090 1.00 66.19 107 ILE A N 1
ATOM 837 C CA . ILE A 1 107 ? -6.663 -12.445 -11.732 1.00 66.19 107 ILE A CA 1
ATOM 838 C C . ILE A 1 107 ? -5.808 -13.491 -12.450 1.00 66.19 107 ILE A C 1
ATOM 840 O O . ILE A 1 107 ? -5.674 -14.625 -12.001 1.00 66.19 107 ILE A O 1
ATOM 844 N N . GLY A 1 108 ? -5.249 -13.111 -13.600 1.00 66.56 108 GLY A N 1
ATOM 845 C CA . GLY A 1 108 ? -4.067 -13.788 -14.143 1.00 66.56 108 GLY A CA 1
ATOM 846 C C . GLY A 1 108 ? -4.224 -14.646 -15.401 1.00 66.56 108 GLY A C 1
ATOM 847 O O . GLY A 1 108 ? -3.249 -15.280 -15.788 1.00 66.56 108 GLY A O 1
ATOM 848 N N . GLN A 1 109 ? -5.359 -14.652 -16.106 1.00 57.81 109 GLN A N 1
ATOM 849 C CA . GLN A 1 109 ? -5.434 -15.305 -17.428 1.00 57.81 109 GLN A CA 1
ATOM 850 C C . GLN A 1 109 ? -5.133 -14.332 -18.570 1.00 57.81 109 GLN A C 1
ATOM 852 O O . GLN A 1 109 ? -5.940 -14.089 -19.460 1.00 57.81 109 GLN A O 1
ATOM 857 N N . GLN A 1 110 ? -3.930 -13.773 -18.547 1.00 59.59 110 GLN A N 1
ATOM 858 C CA . GLN A 1 110 ? -3.292 -13.246 -19.745 1.00 59.59 110 GLN A CA 1
ATOM 859 C C . GLN A 1 110 ? -1.954 -13.973 -19.818 1.00 59.59 110 GLN A C 1
ATOM 861 O O . GLN A 1 110 ? -1.055 -13.715 -19.018 1.00 59.59 110 GLN A O 1
ATOM 866 N N . SER A 1 1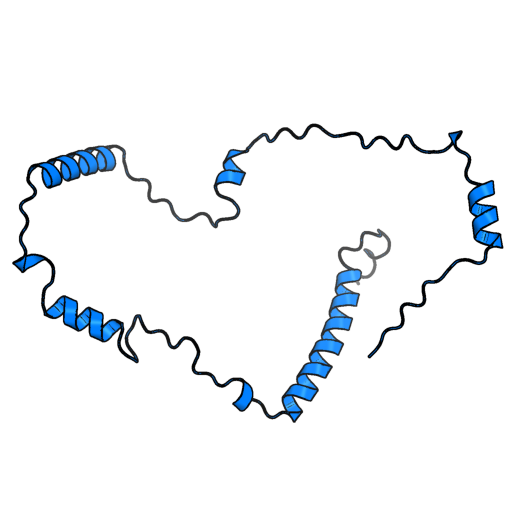11 ? -1.803 -14.921 -20.740 1.00 60.66 111 SER A N 1
ATOM 867 C CA . SER A 1 111 ? -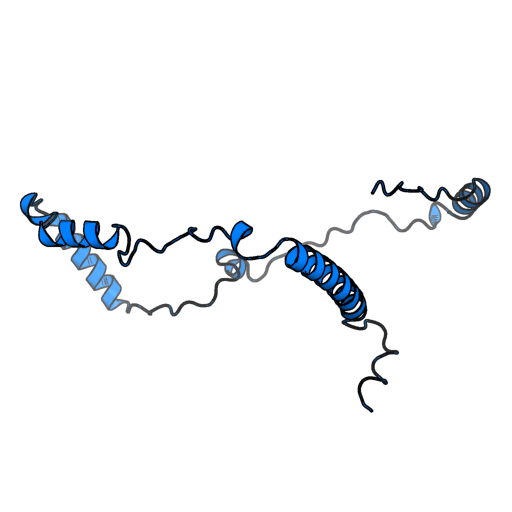0.486 -15.440 -21.110 1.00 60.66 111 SER A CA 1
ATOM 868 C C . SER A 1 111 ? 0.257 -14.332 -21.862 1.00 60.66 111 SER A C 1
ATOM 870 O O . SER A 1 111 ? 0.395 -14.383 -23.081 1.00 60.66 111 SER A O 1
ATOM 872 N N . ILE A 1 112 ? 0.693 -13.293 -21.139 1.00 58.09 112 ILE A N 1
ATOM 873 C CA . ILE A 1 112 ? 1.323 -12.076 -21.683 1.00 58.09 112 ILE A CA 1
ATOM 874 C C . ILE A 1 112 ? 2.509 -12.440 -22.588 1.00 58.09 112 ILE A C 1
ATOM 876 O O . ILE A 1 112 ? 2.702 -11.831 -23.636 1.00 58.09 112 ILE A O 1
ATOM 880 N N . ASN A 1 113 ? 3.232 -13.512 -22.245 1.00 59.59 113 ASN A N 1
ATOM 881 C CA . ASN A 1 113 ? 4.356 -14.041 -23.023 1.00 59.59 113 ASN A CA 1
ATOM 882 C C . ASN A 1 113 ? 3.984 -14.535 -24.436 1.00 59.59 113 ASN A C 1
ATOM 884 O O . ASN A 1 113 ? 4.880 -14.762 -25.239 1.00 59.59 113 ASN A O 1
ATOM 888 N N . GLN A 1 114 ? 2.696 -14.718 -24.750 1.00 61.38 114 GLN A N 1
ATOM 889 C CA . GLN A 1 114 ? 2.221 -15.128 -26.079 1.00 61.38 114 GLN A CA 1
ATOM 890 C C . GLN A 1 114 ? 1.553 -13.992 -26.870 1.00 61.38 114 GLN A C 1
ATOM 892 O O . GLN A 1 114 ? 1.238 -14.186 -28.039 1.00 61.38 114 GLN A O 1
ATOM 897 N N . MET A 1 115 ? 1.332 -12.814 -26.271 1.00 66.69 115 MET A N 1
ATOM 898 C CA . MET A 1 115 ? 0.638 -11.707 -26.950 1.00 66.69 115 MET A CA 1
ATOM 899 C C . MET A 1 115 ? 1.571 -10.811 -27.774 1.00 66.69 115 MET A C 1
ATOM 901 O O . MET A 1 115 ? 1.089 -10.091 -28.644 1.00 66.69 115 MET A O 1
ATOM 905 N N . VAL A 1 116 ? 2.888 -10.851 -27.536 1.00 73.69 116 VAL A N 1
ATOM 906 C CA . VAL A 1 116 ? 3.857 -9.980 -28.222 1.00 73.69 116 VAL A CA 1
ATOM 907 C C . VAL A 1 116 ? 4.955 -10.818 -28.886 1.00 73.69 116 VAL A C 1
ATOM 909 O O . VAL A 1 116 ? 5.713 -11.474 -28.167 1.00 73.69 116 VAL A O 1
ATOM 912 N N . PRO A 1 117 ? 5.076 -10.791 -30.228 1.00 86.81 117 PRO A N 1
ATOM 913 C CA . PRO A 1 117 ? 6.190 -11.393 -30.958 1.00 86.81 117 PRO A CA 1
ATOM 914 C C . PRO A 1 117 ? 7.560 -10.978 -30.401 1.00 86.81 117 PRO A C 1
ATOM 916 O O . PRO A 1 117 ? 7.759 -9.818 -30.040 1.00 86.81 117 PRO A O 1
ATOM 919 N N . ASN A 1 118 ? 8.517 -11.911 -30.366 1.00 83.75 118 ASN A N 1
ATOM 920 C CA . ASN A 1 118 ? 9.847 -11.690 -29.774 1.00 83.75 118 ASN A CA 1
ATOM 921 C C . ASN A 1 118 ? 10.598 -10.497 -30.390 1.00 83.75 118 ASN A C 1
ATOM 923 O O . ASN A 1 118 ? 11.310 -9.791 -29.678 1.00 83.75 118 ASN A O 1
ATOM 927 N N . ASP A 1 119 ? 10.404 -10.236 -31.682 1.00 85.94 119 ASP A N 1
ATOM 928 C CA . ASP A 1 119 ? 11.060 -9.125 -32.380 1.00 85.94 119 ASP A CA 1
ATOM 929 C C . ASP A 1 119 ? 10.603 -7.765 -31.823 1.00 85.94 119 ASP A C 1
ATOM 931 O O . ASP A 1 119 ? 11.425 -6.902 -31.514 1.00 85.94 119 ASP A O 1
ATOM 935 N N . ILE A 1 120 ? 9.300 -7.622 -31.554 1.00 88.31 120 ILE A N 1
ATOM 936 C CA . ILE A 1 120 ? 8.715 -6.419 -30.941 1.00 88.31 120 ILE A CA 1
ATOM 937 C C . ILE A 1 120 ? 9.217 -6.248 -29.500 1.00 88.31 120 ILE A C 1
ATOM 939 O O . ILE A 1 120 ? 9.469 -5.129 -29.055 1.00 88.31 120 ILE A O 1
ATOM 943 N N . GLN A 1 121 ? 9.419 -7.346 -28.763 1.00 86.19 121 GLN A N 1
ATOM 944 C CA . GLN A 1 121 ? 10.005 -7.282 -27.417 1.00 86.19 121 GLN A CA 1
ATOM 945 C C . GLN A 1 121 ? 11.451 -6.765 -27.451 1.00 86.19 121 GLN A C 1
ATOM 947 O O . GLN A 1 121 ? 11.851 -5.982 -26.585 1.00 86.19 121 GLN A O 1
ATOM 952 N N . GLY A 1 122 ? 12.233 -7.184 -28.452 1.00 89.62 122 GLY A N 1
ATOM 953 C CA . GLY A 1 122 ? 13.601 -6.717 -28.667 1.00 89.62 122 GLY A CA 1
ATOM 954 C C . GLY A 1 122 ? 13.666 -5.219 -28.961 1.00 89.62 122 GLY A C 1
ATOM 955 O O . GLY A 1 122 ? 14.439 -4.498 -28.325 1.00 89.62 122 GLY A O 1
ATOM 956 N N . GLU A 1 123 ? 12.813 -4.733 -29.862 1.00 92.88 123 GLU A N 1
ATOM 957 C CA . GLU A 1 123 ? 12.705 -3.302 -30.173 1.00 92.88 123 GLU A CA 1
ATOM 958 C C . GLU A 1 123 ? 12.256 -2.480 -28.961 1.00 92.88 123 GLU A C 1
ATOM 960 O O . GLU A 1 123 ? 12.880 -1.466 -28.638 1.00 92.88 123 GLU A O 1
ATOM 965 N N . LEU A 1 124 ? 11.241 -2.948 -28.226 1.00 92.38 124 LEU A N 1
ATOM 966 C CA . LEU A 1 124 ? 10.748 -2.278 -27.022 1.00 92.38 124 LEU A CA 1
ATOM 967 C C . LEU A 1 124 ? 11.838 -2.164 -25.951 1.00 92.38 124 LEU A C 1
ATOM 969 O O . LEU A 1 124 ? 11.967 -1.125 -25.302 1.00 92.38 124 LEU A O 1
ATOM 973 N N . LYS A 1 125 ? 12.656 -3.209 -25.784 1.00 93.12 125 LYS A N 1
ATOM 974 C CA . LYS A 1 125 ? 13.789 -3.195 -24.854 1.00 93.12 125 LYS A CA 1
ATOM 975 C C . LYS A 1 125 ? 14.815 -2.132 -25.239 1.00 93.12 125 LYS A C 1
ATOM 977 O O . LYS A 1 125 ? 15.268 -1.392 -24.367 1.00 93.12 125 LYS A O 1
ATOM 982 N N . HIS A 1 126 ? 15.188 -2.050 -26.516 1.00 95.75 126 HIS A N 1
ATOM 983 C CA . HIS A 1 126 ? 16.125 -1.026 -26.983 1.00 95.75 126 HIS A CA 1
ATOM 984 C C . HIS A 1 126 ? 15.561 0.383 -26.791 1.00 95.75 126 HIS A C 1
ATOM 986 O O . HIS A 1 126 ? 16.263 1.251 -26.271 1.00 95.75 126 HIS A O 1
ATOM 992 N N . LEU A 1 127 ? 14.286 0.588 -27.133 1.00 95.81 127 LEU A N 1
ATOM 993 C CA . LEU A 1 127 ? 13.606 1.866 -26.952 1.00 95.81 127 LEU A CA 1
ATOM 994 C C . LEU A 1 127 ? 13.565 2.281 -25.475 1.00 95.81 127 LEU A C 1
ATOM 996 O O . LEU A 1 127 ? 13.934 3.405 -25.152 1.00 95.81 127 LEU A O 1
ATOM 1000 N N . TYR A 1 128 ? 13.199 1.371 -24.567 1.00 96.62 128 TYR A N 1
ATOM 1001 C CA . TYR A 1 128 ? 13.139 1.656 -23.131 1.00 96.62 128 TYR A CA 1
ATOM 1002 C C . TYR A 1 128 ? 14.507 2.039 -22.554 1.00 96.62 128 TYR A C 1
ATOM 1004 O O . TYR A 1 128 ? 14.597 2.975 -21.764 1.00 96.62 128 TYR A O 1
ATOM 1012 N N . ILE A 1 129 ? 15.581 1.357 -22.971 1.00 96.12 129 ILE A N 1
ATOM 1013 C CA . ILE A 1 129 ? 16.950 1.699 -22.552 1.00 96.12 129 ILE A CA 1
ATOM 1014 C C . ILE A 1 129 ? 17.332 3.094 -23.061 1.00 96.12 129 ILE A C 1
ATOM 1016 O O . ILE A 1 129 ? 17.826 3.912 -22.287 1.00 96.12 129 ILE A O 1
ATOM 1020 N N . ALA A 1 130 ? 17.068 3.390 -24.337 1.00 96.44 130 ALA A N 1
ATOM 1021 C CA . ALA A 1 130 ? 17.392 4.685 -24.929 1.00 96.44 130 ALA A CA 1
ATOM 1022 C C . ALA A 1 130 ? 16.621 5.834 -24.254 1.00 96.44 130 ALA A C 1
ATOM 1024 O O . ALA A 1 130 ? 17.215 6.834 -23.846 1.00 96.44 130 ALA A O 1
ATOM 1025 N N . SER A 1 131 ? 15.307 5.675 -24.071 1.00 95.88 131 SER A N 1
ATOM 1026 C CA . SER A 1 131 ? 14.469 6.643 -23.359 1.00 95.88 131 SER A CA 1
ATOM 1027 C C . SER A 1 131 ? 14.860 6.770 -21.885 1.00 95.88 131 SER A C 1
ATOM 1029 O O . SER A 1 131 ? 14.834 7.871 -21.343 1.00 95.88 131 SER A O 1
ATOM 1031 N N . GLY A 1 132 ? 15.257 5.671 -21.240 1.00 95.06 132 GLY A N 1
ATOM 1032 C CA . GLY A 1 132 ? 15.729 5.656 -19.858 1.00 95.06 132 GLY A CA 1
ATOM 1033 C C . GLY A 1 132 ? 17.005 6.471 -19.660 1.00 95.06 132 GLY A C 1
ATOM 1034 O O . GLY A 1 132 ? 17.075 7.250 -18.714 1.00 95.06 132 GLY A O 1
ATOM 1035 N N . GLU A 1 133 ? 17.982 6.365 -20.564 1.00 95.62 133 GLU A N 1
ATOM 1036 C CA . GLU A 1 133 ? 19.191 7.199 -20.511 1.00 95.62 133 GLU A CA 1
ATOM 1037 C C . GLU A 1 133 ? 18.888 8.681 -20.750 1.00 95.62 133 GLU A C 1
ATOM 1039 O O . GLU A 1 133 ? 19.433 9.542 -20.054 1.00 95.62 133 GLU A O 1
ATOM 1044 N N . LEU A 1 134 ? 17.969 8.987 -21.672 1.00 95.19 134 LEU A N 1
ATOM 1045 C CA . LEU A 1 134 ? 17.522 10.359 -21.902 1.00 95.19 134 LEU A CA 1
ATOM 1046 C C . LEU A 1 134 ? 16.851 10.943 -20.652 1.00 95.19 134 LEU A C 1
ATOM 1048 O O . LEU A 1 134 ? 17.214 12.032 -20.211 1.00 95.19 134 LEU A O 1
ATOM 1052 N N . LEU A 1 135 ? 15.915 10.203 -20.049 1.00 95.00 135 LEU A N 1
ATOM 1053 C CA . LEU A 1 135 ? 15.233 10.606 -18.819 1.00 95.00 135 LEU A CA 1
ATOM 1054 C C . LEU A 1 135 ? 16.206 10.706 -17.643 1.00 95.00 135 LEU A C 1
ATOM 1056 O O . LEU A 1 135 ? 16.109 11.646 -16.864 1.00 95.00 135 LEU A O 1
ATOM 1060 N N . ARG A 1 136 ? 17.167 9.784 -17.515 1.00 90.81 136 ARG A N 1
ATOM 1061 C CA . ARG A 1 136 ? 18.203 9.846 -16.477 1.00 90.81 136 ARG A CA 1
ATOM 1062 C C . ARG A 1 136 ? 19.014 11.127 -16.607 1.00 90.81 136 ARG A C 1
ATOM 1064 O O . ARG A 1 136 ? 19.223 11.795 -15.599 1.00 90.81 136 ARG A O 1
ATOM 1071 N N . HIS A 1 137 ? 19.471 11.472 -17.811 1.00 89.12 137 HIS A N 1
ATOM 1072 C CA . HIS A 1 137 ? 20.209 12.712 -18.039 1.00 89.12 137 HIS A CA 1
ATOM 1073 C C . HIS A 1 137 ? 19.340 13.937 -17.746 1.00 89.12 137 HIS A C 1
ATOM 1075 O O . HIS A 1 137 ? 19.749 14.784 -16.958 1.00 89.12 137 HIS A O 1
ATOM 1081 N N . PHE A 1 138 ? 18.120 13.968 -18.287 1.00 87.31 138 PHE A N 1
ATOM 1082 C CA . PHE A 1 138 ? 17.148 15.030 -18.048 1.00 87.31 138 PHE A CA 1
ATOM 1083 C C . PHE A 1 138 ? 16.910 15.250 -16.548 1.00 87.31 138 PHE A C 1
ATOM 1085 O O . PHE A 1 138 ? 17.170 16.332 -16.040 1.00 87.31 138 PHE A O 1
ATOM 1092 N N . TRP A 1 139 ? 16.521 14.218 -15.796 1.00 88.62 139 TRP A N 1
ATOM 1093 C CA . TRP A 1 139 ? 16.274 14.335 -14.356 1.00 88.62 139 TRP A CA 1
ATOM 1094 C C . TRP A 1 139 ? 17.544 14.546 -13.527 1.00 88.62 139 TRP A C 1
ATOM 1096 O O . TRP A 1 139 ? 17.460 15.123 -12.453 1.00 88.62 139 TRP A O 1
ATOM 1106 N N . SER A 1 140 ? 18.731 14.160 -14.007 1.00 83.75 140 SER A N 1
ATOM 1107 C CA . SER A 1 140 ? 19.993 14.533 -13.339 1.00 83.75 140 SER A CA 1
ATOM 1108 C C . SER A 1 140 ? 20.257 16.040 -13.410 1.00 83.75 140 SER A C 1
ATOM 1110 O O . SER A 1 140 ? 21.001 16.572 -12.589 1.00 83.75 140 SER A O 1
ATOM 1112 N N . CYS A 1 141 ? 19.647 16.727 -14.377 1.00 80.19 141 CYS A N 1
ATOM 1113 C CA . CYS A 1 141 ? 19.686 18.175 -14.505 1.00 80.19 141 CYS A CA 1
ATOM 1114 C C . CYS A 1 141 ? 18.563 18.878 -13.721 1.00 80.19 141 CYS A C 1
ATOM 1116 O O . CYS A 1 141 ? 18.573 20.101 -13.684 1.00 80.19 141 CYS A O 1
ATOM 1118 N N . PHE A 1 142 ? 17.623 18.167 -13.075 1.00 74.88 142 PHE A N 1
ATOM 1119 C CA . PHE A 1 142 ? 16.495 18.780 -12.361 1.00 74.88 142 PHE A CA 1
ATOM 1120 C C . PHE A 1 142 ? 16.307 18.248 -10.927 1.00 74.88 142 PHE A C 1
ATOM 1122 O O . PHE A 1 142 ? 16.272 17.038 -10.713 1.00 74.88 142 PHE A O 1
ATOM 1129 N N . PRO A 1 143 ? 16.067 19.127 -9.938 1.00 64.69 143 PRO A N 1
ATOM 1130 C CA . PRO A 1 143 ? 16.126 20.587 -10.028 1.00 64.69 143 PRO A CA 1
ATOM 1131 C C . PRO A 1 143 ? 17.577 21.085 -10.177 1.00 64.69 143 PRO A C 1
ATOM 1133 O O . PRO A 1 143 ? 18.486 20.566 -9.526 1.00 64.69 143 PRO A O 1
ATOM 1136 N N . VAL A 1 144 ? 17.802 22.091 -11.034 1.00 61.22 144 VAL A N 1
ATOM 1137 C CA . VAL A 1 144 ? 19.114 22.740 -11.187 1.00 61.22 144 VAL A CA 1
ATOM 1138 C C . VAL A 1 144 ? 19.495 23.422 -9.867 1.00 61.22 144 VAL A C 1
ATOM 1140 O O . VAL A 1 144 ? 19.051 24.519 -9.566 1.00 61.22 144 VAL A O 1
ATOM 1143 N N . ASN A 1 145 ? 20.352 22.801 -9.056 1.00 57.44 145 ASN A N 1
ATOM 1144 C CA . ASN A 1 145 ? 20.902 23.455 -7.855 1.00 57.44 145 ASN A CA 1
ATOM 1145 C C . ASN A 1 145 ? 21.998 24.490 -8.191 1.00 57.44 145 ASN A C 1
ATOM 1147 O O . ASN A 1 145 ? 22.672 24.997 -7.296 1.00 57.44 145 ASN A O 1
ATOM 1151 N N . THR A 1 146 ? 22.210 24.798 -9.474 1.00 58.09 146 THR A N 1
ATOM 1152 C CA . THR A 1 146 ? 23.159 25.812 -9.938 1.00 58.09 146 THR A CA 1
ATOM 1153 C C . THR A 1 146 ? 22.396 27.020 -10.493 1.00 58.09 146 THR A C 1
ATOM 1155 O O . THR A 1 146 ? 21.706 26.855 -11.501 1.00 58.09 146 THR A O 1
ATOM 1158 N N . PRO A 1 147 ? 22.566 28.235 -9.935 1.00 58.00 147 PRO A N 1
ATOM 1159 C CA . PRO A 1 147 ? 21.844 29.452 -10.349 1.00 58.00 147 PRO A CA 1
ATOM 1160 C C . PRO A 1 147 ? 22.163 29.942 -11.778 1.00 58.00 147 PRO A C 1
ATOM 1162 O O . PRO A 1 147 ? 21.727 31.009 -12.187 1.00 58.00 147 PRO A O 1
ATOM 1165 N N . PHE A 1 148 ? 22.955 29.191 -12.546 1.00 55.28 148 PHE A N 1
ATOM 1166 C CA . PHE A 1 148 ? 23.400 29.548 -13.893 1.00 55.28 148 PHE A CA 1
ATOM 1167 C C . PHE A 1 148 ? 22.420 29.120 -15.004 1.00 55.28 148 PHE A C 1
ATOM 1169 O O . PHE A 1 148 ? 22.424 29.719 -16.069 1.00 55.28 148 PHE A O 1
ATOM 1176 N N . LEU A 1 149 ? 21.562 28.119 -14.772 1.00 54.75 149 LEU A N 1
ATOM 1177 C CA . LEU A 1 149 ? 20.663 27.560 -15.802 1.00 54.75 149 LEU A CA 1
ATOM 1178 C C . LEU A 1 149 ? 19.225 28.106 -15.748 1.00 54.75 149 LEU A C 1
ATOM 1180 O O . LEU A 1 149 ? 18.366 27.674 -16.510 1.00 54.75 149 LEU A O 1
ATOM 1184 N N . GLU A 1 150 ? 18.955 29.070 -14.869 1.00 52.50 150 GLU A N 1
ATOM 1185 C CA . GLU A 1 150 ? 17.635 29.699 -14.729 1.00 52.50 150 GLU A CA 1
ATOM 1186 C C . GLU A 1 150 ? 17.325 30.669 -15.894 1.00 52.50 150 GLU A C 1
ATOM 1188 O O . GLU A 1 150 ? 16.166 30.980 -16.147 1.00 52.50 150 GLU A O 1
ATOM 1193 N N . GLY A 1 151 ? 18.347 31.096 -16.654 1.00 50.81 151 GLY A N 1
ATOM 1194 C CA . GLY A 1 151 ? 18.223 32.060 -17.757 1.00 50.81 151 GLY A CA 1
ATOM 1195 C C . GLY A 1 151 ? 17.769 31.497 -19.111 1.00 50.81 151 GLY A C 1
ATOM 1196 O O . GLY A 1 151 ? 17.184 32.241 -19.891 1.00 50.81 151 GLY A O 1
ATOM 1197 N N . ASP A 1 152 ? 17.964 30.203 -19.384 1.00 52.84 152 ASP A N 1
ATOM 1198 C CA . ASP A 1 152 ? 17.706 29.628 -20.721 1.00 52.84 152 ASP A CA 1
ATOM 1199 C C . ASP A 1 152 ? 16.311 28.986 -20.862 1.00 52.84 152 ASP A C 1
ATOM 1201 O O . ASP A 1 152 ? 15.957 28.483 -21.926 1.00 52.84 152 ASP A O 1
ATOM 1205 N N . THR A 1 153 ? 15.484 28.998 -19.807 1.00 50.25 153 THR A N 1
ATOM 1206 C CA . THR A 1 153 ? 14.105 28.457 -19.857 1.00 50.25 153 THR A CA 1
ATOM 1207 C C . THR A 1 153 ? 13.026 29.515 -20.114 1.00 50.25 153 THR A C 1
ATOM 1209 O O . THR A 1 153 ? 11.847 29.178 -20.201 1.00 50.25 153 THR A O 1
ATOM 1212 N N . HIS A 1 154 ? 13.416 30.780 -20.309 1.00 46.53 154 HIS A N 1
ATOM 1213 C CA . HIS A 1 154 ? 12.528 31.876 -20.703 1.00 46.53 154 HIS A CA 1
ATOM 1214 C C . HIS A 1 154 ? 13.117 32.699 -21.865 1.00 46.53 154 HIS A C 1
ATOM 1216 O O . HIS A 1 154 ? 13.427 33.877 -21.707 1.00 46.53 154 HIS A O 1
ATOM 1222 N N . THR A 1 155 ? 13.207 32.095 -23.051 1.00 39.06 155 THR A N 1
ATOM 1223 C CA . THR A 1 155 ? 13.127 32.797 -24.351 1.00 39.06 155 THR A CA 1
ATOM 1224 C C . THR A 1 155 ? 12.456 31.907 -25.376 1.00 39.06 155 THR A C 1
ATOM 1226 O O . THR A 1 155 ? 12.844 30.720 -25.440 1.00 39.06 155 THR A O 1
#

Secondary structure (DSSP, 8-state):
-----------HHHHHHHHHH--GGGS------------S-THHHHH-S----------HHHHHHHHHHHHHHHHT----GGGS--HHHHHHHHHHHSTT-SS----S---GGGTS-HHHHHHHHHHHHHHHHHHHHHHHTSS--STTSSSTT--

=== Feature glossary ===
Annotated list of the representations used here:

Nearest PDB structures. The Foldseek neighbor list gives the closest experimentally determined structures in the PDB, ranked by structural alignment. TM-score near 1 means near-identical fold; near 0.3 means only rough topology match. This is how one finds what a novel AlphaFold prediction most resembles in the solved-structure universe.

Foldseek 3Di. Foldseek's 3Di representation compresses backbone geometry into a per-residue letter drawn from a learned twenty-state alphabet. It captures the tertiary interaction pattern around each residue — which residues are packed against it in space, regardless of where they are in sequence.

Radius of gyration, Cα contacts, bounding box. Radius of gyration (Rg) is the root-mean-square distance of Cα atoms from their centroid — a single number for overall size and compactness. A globular domain of N residues has Rg ≈ 2.2·N^0.38 Å; an extended or disordered chain has a much larger Rg. The Cα contact count is the number of residue pairs whose Cα atoms are within 8 Å and are more than four positions apart in sequence — a standard proxy for tertiary packing density. The bounding box is the smallest axis-aligned box enclosing all Cα atoms.

InterPro / GO / CATH / organism. The annotation block draws on four external resources. InterPro: which protein families and domains the sequence belongs to. GO: standardized terms for what the protein does, what process it participates in, and where in the cell it acts. CATH: which structural fold it has in the CATH hierarchy. Organism: the species of origin.

mmCIF coordinates. The mmCIF block holds the 3D Cartesian coordinates of each backbone atom (N, Cα, C, O) in ångströms. mmCIF is the PDB's canonical archive format — a tagged-loop text representation of the atomic model.

pLDDT. pLDDT is the predicted lDDT-Cα score: AlphaFold's confidence that the local environment of each residue (all inter-atomic distances within 15 Å) is correctly placed. It is a per-residue number between 0 and 100, with higher meaning more reliable.

Backbone torsions (φ/ψ). φ (phi) and ψ (psi) are the two rotatable backbone dihedrals per residue: φ is the C(i-1)–N–Cα–C torsion, ψ is the N–Cα–C–N(i+1) torsion, both in degrees on (−180°, 180°]. α-helical residues cluster near (−60°, −45°); β-strand residues near (−120°, +130°). A Ramachandran plot is simply a scatter of (φ, ψ) for every residue.

B-factor. For experimental (PDB) structures, the B-factor (temperature factor) quantifies the positional spread of each atom in the crystal — a combination of thermal vibration and static disorder — in units of Å². High B-factors mark flexible loops or poorly resolved regions; low B-factors mark the rigid, well-ordered core.

Secondary structure (3-state, P-SEA). SS3 is a coarse helix/strand/coil call (letters a/b/c) made by the P-SEA algorithm from inter-Cα distances and dihedrals. It is less detailed than DSSP but needs only Cα positions.

Predicted aligned error. Predicted aligned error is AlphaFold's pairwise confidence. Unlike pLDDT (per-residue), PAE is per-residue-pair and captures whether two parts of the structure are correctly placed relative to each other. Units are ångströms of expected positional error.

Solvent-accessible surface area. Solvent-accessible surface area (SASA) is the area in Å² traced out by the centre of a 1.4 Å probe sphere (a water molecule) rolled over the protein's van der Waals surface (Shrake–Rupley / Lee–Richards construction). Buried residues have near-zero SASA; fully exposed residues can exceed 200 Å². The total SASA scales roughly with the number of surface residues.

Secondary structure (8-state, DSSP). The SS8 string is DSSP's per-residue secondary-structure call. α-helix (H) means an i→i+4 H-bond ladder; β-strand (E) means the residue participates in a β-sheet; 3₁₀ (G) and π (I) are tighter and wider helices; T/S are turns/bends; '-' is loop.

Rendered structure images. Structure images are PyMOL renders from six orthogonal camera directions. Cartoon representation draws helices as coils and strands as arrows; sticks shows the backbone as bonds; surface shows the solvent-excluded envelope. Rainbow coloring maps sequence position to hue (blue→red, N→C); chain coloring assigns a distinct color per polypeptide.

Sequence. The amino-acid sequence is the protein's primary structure: the linear order of residues from the N-terminus to the C-terminus, written in one-letter code. Everything else here — the 3D coordinates, the secondary structure, the domain annotations — is ultimately a consequence of this string.

Contact-map, Ramachandran, and PAE plots. Three diagnostic plots accompany the record. The Cα contact map visualizes the tertiary structure as a 2D adjacency matrix (8 Å cutoff, sequence-local contacts suppressed). The Ramachandran plot shows the distribution of backbone (φ, ψ) torsions, with points in the α and β basins reflecting secondary structure content. The PAE plot shows AlphaFold's inter-residue confidence as a color matrix.